Protein AF-A0A932GVZ3-F1 (afdb_monomer_lite)

Secondary structure (DSSP, 8-state):
---------HHHHHHHHHHHHHHHTS----SHHHHHHHHHHHHHIIIII--BGGGTTB-HHHHTT---S--SHHHHHS--S-S---------

Sequence (92 aa):
KIRSSGENTALIERFHNSLKDRTKVMRDLKDKDTLKRFTDGWLVYYNFFRPNMALNELPPAQVAGLEYDWHSWADVVEYEKEPLKRVIRESA

Foldseek 3Di:
DPPPDPDDCVVVVVVVVVVCVVVVPDDPCPDPVSVVVVVVVVVCCQQQAAQDVVQVGHHVCVVVVDDDDDRDPCCVVVVPDDDDDPPPPDDD

pLDDT: mean 81.86, std 16.08, range [39.19, 95.94]

Structure (mmCIF, N/CA/C/O backbone):
data_AF-A0A932GVZ3-F1
#
_entry.id   AF-A0A932GVZ3-F1
#
loop_
_atom_site.group_PDB
_atom_site.id
_atom_site.type_symbol
_atom_site.label_atom_id
_atom_site.label_alt_id
_atom_site.label_comp_id
_atom_site.label_asym_id
_atom_site.label_entity_id
_atom_site.label_seq_id
_atom_site.pdbx_PDB_ins_code
_atom_site.Cartn_x
_atom_site.Cartn_y
_atom_site.Cartn_z
_atom_site.occupancy
_atom_site.B_iso_or_equiv
_atom_site.auth_seq_id
_atom_site.auth_comp_id
_atom_site.auth_asym_id
_atom_site.auth_atom_id
_atom_site.pdbx_PDB_model_num
ATOM 1 N N . LYS A 1 1 ? 29.399 7.630 19.847 1.00 39.19 1 LYS A N 1
ATOM 2 C CA . LYS A 1 1 ? 28.894 8.158 18.555 1.00 39.19 1 LYS A CA 1
ATOM 3 C C . LYS A 1 1 ? 28.803 6.994 17.577 1.00 39.19 1 LYS A C 1
ATOM 5 O O . LYS A 1 1 ? 29.830 6.569 17.065 1.00 39.19 1 LYS A O 1
ATOM 10 N N . ILE A 1 2 ? 27.614 6.418 17.411 1.00 47.50 2 ILE A N 1
ATOM 11 C CA . ILE A 1 2 ? 27.376 5.376 16.406 1.00 47.50 2 ILE A CA 1
ATOM 12 C C . ILE A 1 2 ? 27.472 6.069 15.045 1.00 47.50 2 ILE A C 1
ATOM 14 O O . ILE A 1 2 ? 26.791 7.065 14.815 1.00 47.50 2 ILE A O 1
ATOM 18 N N . ARG A 1 3 ? 28.399 5.614 14.201 1.00 43.47 3 ARG A N 1
ATOM 19 C CA . ARG A 1 3 ? 28.535 6.084 12.821 1.00 43.47 3 ARG A CA 1
ATOM 20 C C . ARG A 1 3 ? 27.266 5.651 12.088 1.00 43.47 3 ARG A C 1
ATOM 22 O O . ARG A 1 3 ? 27.036 4.448 12.000 1.00 43.47 3 ARG A O 1
ATOM 29 N N . SER A 1 4 ? 26.441 6.588 11.613 1.00 49.53 4 SER A N 1
ATOM 30 C CA . SER A 1 4 ? 25.399 6.228 10.653 1.00 49.53 4 SER A CA 1
ATOM 31 C C . SER A 1 4 ? 26.125 5.740 9.408 1.00 49.53 4 SER A C 1
ATOM 33 O O . SER A 1 4 ? 26.837 6.506 8.755 1.00 49.53 4 SER A O 1
ATOM 35 N N . SER A 1 5 ? 26.015 4.441 9.147 1.00 51.97 5 SER A N 1
ATOM 36 C CA . SER A 1 5 ? 26.335 3.866 7.846 1.00 51.97 5 SER A CA 1
ATOM 37 C C . SER A 1 5 ? 25.677 4.734 6.768 1.00 51.97 5 SER A C 1
ATOM 39 O O . SER A 1 5 ? 24.613 5.301 7.018 1.00 51.97 5 SER A O 1
ATOM 41 N N . GLY A 1 6 ? 26.322 4.905 5.614 1.00 56.62 6 GLY A N 1
ATOM 42 C CA . GLY A 1 6 ? 25.814 5.683 4.478 1.00 56.62 6 GLY A CA 1
ATOM 43 C C . GLY A 1 6 ? 24.584 5.046 3.822 1.00 56.62 6 GLY A C 1
ATOM 44 O O . GLY A 1 6 ? 24.588 4.782 2.625 1.00 56.62 6 GLY A O 1
ATOM 45 N N . GLU A 1 7 ? 23.555 4.751 4.609 1.00 62.62 7 GLU A N 1
ATOM 46 C CA . GLU A 1 7 ? 22.333 4.084 4.197 1.00 62.62 7 GLU A CA 1
ATOM 47 C C . GLU A 1 7 ? 21.335 5.127 3.719 1.00 62.62 7 GLU A C 1
ATOM 49 O O . GLU A 1 7 ? 20.850 5.975 4.466 1.00 62.62 7 GLU A O 1
ATOM 54 N N . ASN A 1 8 ? 21.058 5.070 2.422 1.00 78.25 8 ASN A N 1
ATOM 55 C CA . ASN A 1 8 ? 20.042 5.880 1.784 1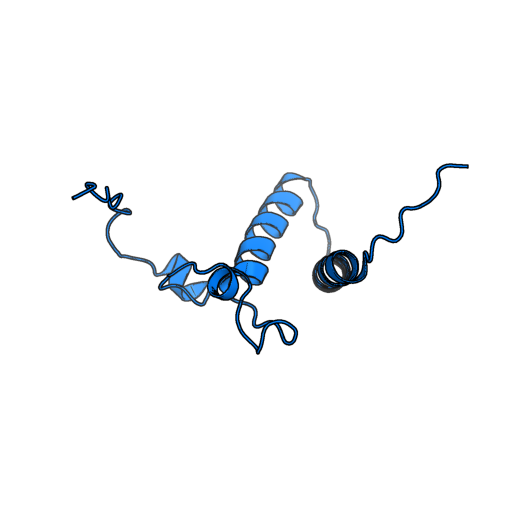.00 78.25 8 ASN A CA 1
ATOM 56 C C . ASN A 1 8 ? 18.649 5.399 2.233 1.00 78.25 8 ASN A C 1
ATOM 58 O O . ASN A 1 8 ? 18.126 4.410 1.721 1.00 78.25 8 ASN A O 1
ATOM 62 N N . THR A 1 9 ? 18.040 6.112 3.180 1.00 88.31 9 THR A N 1
ATOM 63 C CA . THR A 1 9 ? 16.688 5.854 3.705 1.00 88.31 9 THR A CA 1
ATOM 64 C C . THR A 1 9 ? 15.578 6.480 2.857 1.00 88.31 9 THR A C 1
ATOM 66 O O . THR A 1 9 ? 14.399 6.349 3.188 1.00 88.31 9 THR A O 1
ATOM 69 N N . ALA A 1 10 ? 15.900 7.114 1.723 1.00 88.50 10 ALA A N 1
ATOM 70 C CA . ALA A 1 10 ? 14.925 7.878 0.944 1.00 88.50 10 ALA A CA 1
ATOM 71 C C . ALA A 1 10 ? 13.739 7.032 0.448 1.00 88.50 10 ALA A C 1
ATOM 73 O O . ALA A 1 10 ? 12.620 7.535 0.340 1.00 88.50 10 ALA A O 1
ATOM 74 N N . LEU A 1 11 ? 13.957 5.745 0.150 1.00 86.94 11 LEU A N 1
ATOM 75 C CA . LEU A 1 11 ? 12.888 4.844 -0.297 1.00 86.94 11 LEU A CA 1
ATOM 76 C C . LEU A 1 11 ? 11.877 4.565 0.821 1.00 86.94 11 LEU A C 1
ATOM 78 O O . LEU A 1 11 ? 10.670 4.691 0.606 1.00 86.94 11 LEU A O 1
ATOM 82 N N . ILE A 1 12 ? 12.363 4.237 2.021 1.00 90.50 12 ILE A N 1
ATOM 83 C CA . ILE A 1 12 ? 11.489 3.943 3.160 1.00 90.50 12 ILE A CA 1
ATOM 84 C C . ILE A 1 12 ? 10.794 5.212 3.672 1.00 90.50 12 ILE A C 1
ATOM 86 O O . ILE A 1 12 ? 9.622 5.175 4.041 1.00 90.50 12 ILE A O 1
ATOM 90 N N . GLU A 1 13 ? 11.458 6.366 3.600 1.00 92.62 13 GLU A N 1
ATOM 91 C CA . GLU A 1 13 ? 10.851 7.661 3.919 1.00 92.62 13 GLU A CA 1
ATOM 92 C C . GLU A 1 13 ? 9.700 8.009 2.967 1.00 92.62 13 GLU A C 1
ATOM 94 O O . GLU A 1 13 ? 8.638 8.433 3.420 1.00 92.62 13 GLU A O 1
ATOM 99 N N . ARG A 1 14 ? 9.852 7.776 1.655 1.00 90.94 14 ARG A N 1
ATOM 100 C CA . ARG A 1 14 ? 8.768 7.972 0.671 1.00 90.94 14 ARG A CA 1
ATOM 101 C C . ARG A 1 14 ? 7.567 7.070 0.942 1.00 90.94 14 ARG A C 1
ATOM 103 O O . ARG A 1 14 ? 6.423 7.526 0.845 1.00 90.94 14 ARG A O 1
ATOM 110 N N . PHE A 1 15 ? 7.820 5.812 1.295 1.00 92.44 15 PHE A N 1
ATOM 111 C CA . PHE A 1 15 ? 6.774 4.877 1.697 1.00 92.44 15 PHE A CA 1
ATOM 112 C C . PHE A 1 15 ? 6.020 5.390 2.935 1.00 92.44 15 PHE A C 1
ATOM 114 O O . PHE A 1 15 ? 4.795 5.530 2.900 1.00 92.44 15 PHE A O 1
ATOM 121 N N . HIS A 1 16 ? 6.743 5.765 3.995 1.00 94.00 16 HIS A N 1
ATOM 122 C CA . HIS A 1 16 ? 6.138 6.294 5.219 1.00 94.00 16 HIS A CA 1
ATOM 123 C C . HIS A 1 16 ? 5.377 7.604 4.993 1.00 94.00 16 HIS A C 1
ATOM 125 O O . HIS A 1 16 ? 4.300 7.782 5.561 1.00 94.00 16 HIS A O 1
ATOM 131 N N . ASN A 1 17 ? 5.880 8.498 4.139 1.00 93.88 17 ASN A N 1
ATOM 132 C CA . ASN A 1 17 ? 5.176 9.728 3.773 1.00 93.88 17 ASN A CA 1
ATOM 133 C C . ASN A 1 17 ? 3.843 9.423 3.074 1.00 93.88 17 ASN A C 1
ATOM 135 O O . ASN A 1 17 ? 2.824 10.000 3.440 1.00 93.88 17 ASN A O 1
ATOM 139 N N . SER A 1 18 ? 3.816 8.444 2.163 1.00 93.12 18 SER A N 1
ATOM 140 C CA . SER A 1 18 ? 2.583 8.022 1.479 1.00 93.12 18 SER A CA 1
ATOM 141 C C . SER A 1 18 ? 1.528 7.483 2.454 1.00 93.12 18 SER A C 1
ATOM 143 O O . SER A 1 18 ? 0.339 7.783 2.320 1.00 93.12 18 SER A O 1
ATOM 145 N N . LEU A 1 19 ? 1.951 6.708 3.458 1.00 93.25 19 LEU A N 1
ATOM 146 C CA . LEU A 1 19 ? 1.062 6.223 4.517 1.00 93.25 19 LEU A CA 1
ATOM 147 C C . LEU A 1 19 ? 0.564 7.373 5.402 1.00 93.25 19 LEU A C 1
ATOM 149 O O . LEU A 1 19 ? -0.627 7.455 5.701 1.00 93.25 19 LEU A O 1
ATOM 153 N N . LYS A 1 20 ? 1.465 8.279 5.796 1.00 91.88 20 LYS A N 1
ATOM 154 C CA . LYS A 1 20 ? 1.151 9.446 6.628 1.00 91.88 20 LYS A CA 1
ATOM 155 C C . LYS A 1 20 ? 0.151 10.379 5.954 1.00 91.88 20 LYS A C 1
ATOM 157 O O . LYS A 1 20 ? -0.782 10.829 6.611 1.00 91.88 20 LYS A O 1
ATOM 162 N N . ASP A 1 21 ? 0.306 10.653 4.663 1.00 92.31 21 ASP A N 1
ATOM 163 C CA . ASP A 1 21 ? -0.627 11.505 3.920 1.00 92.31 21 ASP A CA 1
ATOM 164 C C . ASP A 1 21 ? -2.030 10.893 3.882 1.00 92.31 21 ASP A C 1
ATOM 166 O O . ASP A 1 21 ? -3.028 11.601 4.039 1.00 92.31 21 ASP A O 1
ATOM 170 N N . ARG A 1 22 ? -2.118 9.561 3.765 1.00 89.56 22 ARG A N 1
ATOM 171 C CA . ARG A 1 22 ? -3.397 8.851 3.802 1.00 89.56 22 ARG A CA 1
ATOM 172 C C . ARG A 1 22 ? -4.036 8.861 5.189 1.00 89.56 22 ARG A C 1
ATOM 174 O O . ARG A 1 22 ? -5.245 9.054 5.279 1.00 89.56 22 ARG A O 1
ATOM 181 N N . THR A 1 23 ? -3.268 8.651 6.254 1.00 89.12 23 THR A N 1
ATOM 182 C CA . THR A 1 23 ? -3.809 8.623 7.623 1.00 89.12 23 THR A CA 1
ATOM 183 C C . THR A 1 23 ? -4.121 10.016 8.156 1.00 89.12 23 THR A C 1
ATOM 185 O O . THR A 1 23 ? -5.090 10.170 8.890 1.00 89.12 23 THR A O 1
ATOM 188 N N . LYS A 1 24 ? -3.381 11.052 7.737 1.00 87.38 24 LYS A N 1
ATOM 189 C CA . LYS A 1 24 ? -3.594 12.449 8.154 1.00 87.38 24 LYS A CA 1
ATOM 190 C C . LYS A 1 24 ? -5.002 12.958 7.842 1.00 87.38 24 LYS A C 1
ATOM 192 O O . LYS A 1 24 ? -5.541 13.752 8.605 1.00 87.38 24 LYS A O 1
ATOM 197 N N . VAL A 1 25 ? -5.578 12.537 6.717 1.00 85.25 25 VAL A N 1
ATOM 198 C CA . VAL A 1 25 ? -6.935 12.939 6.307 1.00 85.25 25 VAL A CA 1
ATOM 199 C C . VAL A 1 25 ? -8.035 12.093 6.953 1.00 85.25 25 VAL A C 1
ATOM 201 O O . VAL A 1 25 ? -9.211 12.437 6.850 1.00 85.25 25 VAL A O 1
ATOM 204 N N . MET A 1 26 ? -7.683 10.990 7.616 1.00 83.31 26 MET A N 1
ATOM 205 C CA . MET A 1 26 ? -8.650 10.140 8.301 1.00 83.31 26 MET A CA 1
ATOM 206 C C . MET A 1 26 ? -8.921 10.658 9.711 1.00 83.31 26 MET A C 1
ATOM 208 O O . MET A 1 26 ? -8.004 10.938 10.478 1.00 83.31 26 MET A O 1
ATOM 212 N N . ARG A 1 27 ? -10.204 10.768 10.065 1.00 74.62 27 ARG A N 1
ATOM 213 C CA . ARG A 1 27 ? -10.639 11.113 11.421 1.00 74.62 27 ARG A CA 1
ATOM 214 C C . ARG A 1 27 ? -10.697 9.845 12.278 1.00 74.62 27 ARG A C 1
ATOM 216 O O . ARG A 1 27 ? -11.328 8.879 11.864 1.00 74.62 27 ARG A O 1
ATOM 223 N N . ASP A 1 28 ? -10.065 9.890 13.451 1.00 67.75 28 ASP A N 1
ATOM 224 C CA . ASP A 1 28 ? -10.108 8.893 14.534 1.00 67.75 28 ASP A CA 1
ATOM 225 C C . ASP A 1 28 ? -10.035 7.416 14.112 1.00 67.75 28 ASP A C 1
ATOM 227 O O . ASP A 1 28 ? -11.040 6.705 14.052 1.00 67.75 28 ASP A O 1
ATOM 231 N N . LEU A 1 29 ? -8.810 6.901 13.967 1.00 74.94 29 LEU A N 1
ATOM 232 C CA . LEU A 1 29 ? -8.536 5.465 14.092 1.00 74.94 29 LEU A CA 1
ATOM 233 C C . LEU A 1 29 ? -8.666 5.096 15.582 1.00 74.94 29 LEU A C 1
ATOM 235 O O . LEU A 1 29 ? -7.677 5.025 16.303 1.00 74.94 29 LEU A O 1
ATOM 239 N N . LYS A 1 30 ? -9.917 4.990 16.048 1.00 76.31 30 LYS A N 1
ATOM 240 C CA . LYS A 1 30 ? -10.338 4.969 17.464 1.00 76.31 30 LYS A CA 1
ATOM 241 C C . LYS A 1 30 ? -9.557 3.997 18.350 1.00 76.31 30 LYS A C 1
ATOM 243 O O . LYS A 1 30 ? -9.313 4.290 19.516 1.00 76.31 30 LYS A O 1
ATOM 248 N N . ASP A 1 31 ? -9.199 2.842 17.800 1.00 86.81 31 ASP A N 1
ATOM 249 C CA . ASP A 1 31 ? -8.571 1.740 18.517 1.00 86.81 31 ASP A CA 1
ATOM 250 C C . ASP A 1 31 ? -7.538 1.004 17.642 1.00 86.81 31 ASP A C 1
ATOM 252 O O . ASP A 1 31 ? -7.436 1.212 16.426 1.00 86.81 31 ASP A O 1
ATOM 256 N N . LYS A 1 32 ? -6.748 0.133 18.284 1.00 89.00 32 LYS A N 1
ATOM 257 C CA . LYS A 1 32 ? -5.672 -0.625 17.630 1.00 89.00 32 LYS A CA 1
ATOM 258 C C . LYS A 1 32 ? -6.185 -1.605 16.575 1.00 89.00 32 LYS A C 1
ATOM 260 O O . LYS A 1 32 ? -5.487 -1.819 15.587 1.00 89.00 32 LYS A O 1
ATOM 265 N N . ASP A 1 33 ? -7.370 -2.179 16.753 1.00 90.06 33 ASP A N 1
ATOM 266 C CA . ASP A 1 33 ? -7.926 -3.149 15.810 1.00 90.06 33 ASP A CA 1
ATOM 267 C C . ASP A 1 33 ? -8.389 -2.447 14.533 1.00 90.06 33 ASP A C 1
ATOM 269 O O . ASP A 1 33 ? -8.109 -2.915 13.429 1.00 90.06 33 ASP A O 1
ATOM 273 N N . THR A 1 34 ? -9.018 -1.280 14.665 1.00 88.75 34 THR A N 1
ATOM 274 C CA . THR A 1 34 ? -9.370 -0.395 13.551 1.00 88.75 34 THR A CA 1
ATOM 275 C C . THR A 1 34 ? -8.111 0.066 12.813 1.00 88.75 34 THR A C 1
ATOM 277 O O . THR A 1 34 ? -8.055 -0.019 11.584 1.00 88.75 34 THR A O 1
ATOM 280 N N . LEU A 1 35 ? -7.065 0.481 13.541 1.00 89.19 35 LEU A N 1
ATOM 281 C CA . LEU A 1 35 ? -5.770 0.841 12.953 1.00 89.19 35 LEU A CA 1
ATOM 282 C C . LEU A 1 35 ? -5.158 -0.332 12.177 1.00 89.19 35 LEU A C 1
ATOM 284 O O . LEU A 1 35 ? -4.683 -0.143 11.056 1.00 89.19 35 LEU A O 1
ATOM 288 N N . LYS A 1 36 ? -5.186 -1.540 12.750 1.00 92.00 36 LYS A N 1
ATOM 289 C CA . LYS A 1 36 ? -4.653 -2.744 12.110 1.00 92.00 36 LYS A CA 1
ATOM 290 C C . LYS A 1 36 ? -5.422 -3.078 10.834 1.00 92.00 36 LYS A C 1
ATOM 292 O O . LYS A 1 36 ? -4.806 -3.193 9.784 1.00 92.00 36 LYS A O 1
ATOM 297 N N . ARG A 1 37 ? -6.755 -3.150 10.898 1.00 91.50 37 ARG A N 1
ATOM 298 C CA . ARG A 1 37 ? -7.621 -3.418 9.733 1.00 91.50 37 ARG A CA 1
ATOM 299 C C . ARG A 1 37 ? -7.386 -2.412 8.612 1.00 91.50 37 ARG A C 1
ATOM 301 O O . ARG A 1 37 ? -7.271 -2.796 7.452 1.00 91.50 37 ARG A O 1
ATOM 308 N N . PHE A 1 38 ? -7.288 -1.131 8.963 1.00 91.69 38 PHE A N 1
ATOM 309 C CA . PHE A 1 38 ? -6.990 -0.085 7.998 1.00 91.69 38 PHE A CA 1
ATOM 310 C C . PHE A 1 38 ? -5.607 -0.272 7.365 1.00 91.69 38 PHE A C 1
ATOM 312 O O . PHE A 1 38 ? -5.482 -0.208 6.145 1.00 91.69 38 PHE A O 1
ATOM 319 N N . THR A 1 39 ? -4.578 -0.508 8.180 1.00 93.00 39 THR A N 1
ATOM 320 C CA . THR A 1 39 ? -3.196 -0.641 7.698 1.00 93.00 39 THR A CA 1
ATOM 321 C C . THR A 1 39 ? -3.035 -1.880 6.819 1.00 93.00 39 THR A C 1
ATOM 323 O O . THR A 1 39 ? -2.427 -1.784 5.757 1.00 93.00 39 THR A O 1
ATOM 326 N N . ASP A 1 40 ? -3.643 -3.006 7.203 1.00 94.94 40 ASP A N 1
ATOM 327 C CA . ASP A 1 40 ? -3.661 -4.240 6.412 1.00 94.94 40 ASP A CA 1
ATOM 328 C C . ASP A 1 40 ? -4.306 -3.988 5.037 1.00 94.94 40 ASP A C 1
ATOM 330 O O . ASP A 1 40 ? -3.721 -4.313 4.004 1.00 94.94 40 ASP A O 1
ATOM 334 N N . GLY A 1 41 ? -5.466 -3.322 5.002 1.00 94.56 41 GLY A N 1
ATOM 335 C CA . GLY A 1 41 ? -6.112 -2.947 3.743 1.00 94.56 41 GLY A CA 1
ATOM 336 C C . GLY A 1 41 ? -5.275 -1.964 2.919 1.00 94.56 41 GLY A C 1
ATOM 337 O O . GLY A 1 41 ? -5.118 -2.120 1.710 1.00 94.56 41 GLY A O 1
ATOM 338 N N . TRP A 1 42 ? -4.671 -0.967 3.561 1.00 95.19 42 TRP A N 1
ATOM 339 C CA . TRP A 1 42 ? -3.814 -0.003 2.878 1.00 95.19 42 TRP A CA 1
ATOM 340 C C . TRP A 1 42 ? -2.583 -0.660 2.244 1.00 95.19 42 TRP A C 1
ATOM 342 O O . TRP A 1 42 ? -2.209 -0.280 1.136 1.00 95.19 42 TRP A O 1
ATOM 352 N N . LEU A 1 43 ? -1.985 -1.664 2.892 1.00 95.94 43 LEU A N 1
ATOM 353 C CA . LEU A 1 43 ? -0.866 -2.429 2.334 1.00 95.94 43 LEU A CA 1
ATOM 354 C C . LEU A 1 43 ? -1.271 -3.204 1.078 1.00 95.94 43 LEU A C 1
ATOM 356 O O . LEU A 1 43 ? -0.505 -3.225 0.115 1.00 95.94 43 LEU A O 1
ATOM 360 N N . VAL A 1 44 ? -2.470 -3.795 1.056 1.00 95.56 44 VAL A N 1
ATOM 361 C CA . VAL A 1 44 ? -3.014 -4.439 -0.152 1.00 95.56 44 VAL A CA 1
ATOM 362 C C . VAL A 1 44 ? -3.138 -3.412 -1.275 1.00 95.56 44 VAL A C 1
ATOM 364 O O . VAL A 1 44 ? -2.584 -3.606 -2.354 1.00 95.56 44 VAL A O 1
ATOM 367 N N . TYR A 1 45 ? -3.770 -2.269 -1.000 1.00 95.50 45 TYR A N 1
ATOM 368 C CA . TYR A 1 45 ? -3.893 -1.195 -1.984 1.00 95.50 45 TYR A CA 1
ATOM 369 C C . TYR A 1 45 ? -2.529 -0.714 -2.500 1.00 95.50 45 TYR A C 1
ATOM 371 O O . TYR A 1 45 ? -2.334 -0.603 -3.708 1.00 95.50 45 TYR A O 1
ATOM 379 N N . TYR A 1 46 ? -1.572 -0.450 -1.609 1.00 95.31 46 TYR A N 1
ATOM 380 C CA . TYR A 1 46 ? -0.256 0.065 -1.984 1.00 95.31 46 TYR A CA 1
ATOM 381 C C . TYR A 1 46 ? 0.538 -0.926 -2.841 1.00 95.31 46 TYR A C 1
ATOM 383 O O . TYR A 1 46 ? 1.181 -0.509 -3.801 1.00 95.31 46 TYR A O 1
ATOM 391 N N . ASN A 1 47 ? 0.503 -2.216 -2.501 1.00 95.00 47 ASN A N 1
ATOM 392 C CA . ASN A 1 47 ? 1.313 -3.227 -3.177 1.00 95.00 47 ASN A CA 1
ATOM 393 C C . ASN A 1 47 ? 0.690 -3.733 -4.481 1.00 95.00 47 ASN A C 1
ATOM 395 O O . ASN A 1 47 ? 1.441 -4.040 -5.403 1.00 95.00 47 ASN A O 1
ATOM 399 N N . PHE A 1 48 ? -0.640 -3.816 -4.567 1.00 95.06 48 PHE A N 1
ATOM 400 C CA . PHE A 1 48 ? -1.319 -4.507 -5.670 1.00 95.06 48 PHE A CA 1
ATOM 401 C C . PHE A 1 48 ? -2.132 -3.585 -6.586 1.00 95.06 48 PHE A C 1
ATOM 403 O O . PHE A 1 48 ? -2.297 -3.907 -7.760 1.00 95.06 48 PHE A O 1
ATOM 410 N N . PHE A 1 49 ? -2.613 -2.435 -6.097 1.00 94.62 49 PHE A N 1
ATOM 411 C CA . PHE A 1 49 ? -3.513 -1.557 -6.868 1.00 94.62 49 PHE A CA 1
ATOM 412 C C . PHE A 1 49 ? -2.871 -0.238 -7.271 1.00 94.62 49 PHE A C 1
ATOM 414 O O . PHE A 1 49 ? -3.147 0.298 -8.341 1.00 94.62 49 PHE A O 1
ATOM 421 N N . ARG A 1 50 ? -2.045 0.332 -6.393 1.00 93.56 50 ARG A N 1
ATOM 422 C CA . ARG A 1 50 ? -1.526 1.682 -6.573 1.00 93.56 50 ARG A CA 1
ATOM 423 C C . ARG A 1 50 ? -0.379 1.684 -7.595 1.00 93.56 50 ARG A C 1
ATOM 425 O O . ARG A 1 50 ? 0.663 1.094 -7.303 1.00 93.56 50 ARG A O 1
ATOM 432 N N . PRO A 1 51 ? -0.493 2.426 -8.711 1.00 91.88 51 PRO A N 1
ATOM 433 C CA . PRO A 1 51 ? 0.637 2.637 -9.605 1.00 91.88 51 PRO A CA 1
ATOM 434 C C . PRO A 1 51 ? 1.726 3.449 -8.894 1.00 91.88 51 PRO A C 1
ATOM 436 O O . PRO A 1 51 ? 1.454 4.332 -8.067 1.00 91.88 51 PRO A O 1
ATOM 439 N N . ASN A 1 52 ? 2.984 3.124 -9.173 1.00 91.31 52 ASN A N 1
ATOM 440 C CA . ASN A 1 52 ? 4.124 3.789 -8.562 1.00 91.31 52 ASN A CA 1
ATOM 441 C C . ASN A 1 52 ? 5.028 4.395 -9.638 1.00 91.31 52 ASN A C 1
ATOM 443 O O . ASN A 1 52 ? 5.667 3.675 -10.398 1.00 91.31 52 ASN A O 1
ATOM 447 N N . MET A 1 53 ? 5.133 5.727 -9.652 1.00 88.06 53 MET A N 1
ATOM 448 C CA . MET A 1 53 ? 5.962 6.464 -10.616 1.00 88.06 53 MET A CA 1
ATOM 449 C C . MET A 1 53 ? 7.437 6.033 -10.602 1.00 88.06 53 MET A C 1
ATOM 451 O O . MET A 1 53 ? 8.097 6.042 -11.634 1.00 88.06 53 MET A O 1
ATOM 455 N N . ALA A 1 54 ? 7.973 5.629 -9.443 1.00 87.69 54 ALA A N 1
ATOM 456 C CA . ALA A 1 54 ? 9.353 5.143 -9.345 1.00 87.69 54 ALA A CA 1
ATOM 457 C C . ALA A 1 54 ? 9.540 3.738 -9.948 1.00 87.69 54 ALA A C 1
ATOM 459 O O . ALA A 1 54 ? 10.669 3.282 -10.101 1.00 87.69 54 ALA A O 1
ATOM 460 N N . LEU A 1 55 ? 8.437 3.059 -10.261 1.00 91.69 55 LEU A N 1
ATOM 461 C CA . LEU A 1 55 ? 8.359 1.696 -10.770 1.00 91.69 55 LEU A CA 1
ATOM 462 C C . LEU A 1 55 ? 7.666 1.654 -12.144 1.00 91.69 55 LEU A C 1
ATOM 464 O O . LEU A 1 55 ? 6.964 0.696 -12.448 1.00 91.69 55 LEU A O 1
ATOM 468 N N . ASN A 1 56 ? 7.839 2.691 -12.973 1.00 92.31 56 ASN A N 1
ATOM 469 C CA . ASN A 1 56 ? 7.232 2.790 -14.310 1.00 92.31 56 ASN A CA 1
ATOM 470 C C . ASN A 1 56 ? 5.699 2.630 -14.306 1.00 92.31 56 ASN A C 1
ATOM 472 O O . ASN A 1 56 ? 5.145 1.954 -15.166 1.00 92.31 56 ASN A O 1
ATOM 476 N N . GLU A 1 57 ? 5.022 3.225 -13.320 1.00 93.44 57 GLU A N 1
ATOM 477 C CA . GLU A 1 57 ? 3.568 3.116 -13.112 1.00 93.44 57 GLU A CA 1
ATOM 478 C C . GLU A 1 57 ? 3.060 1.704 -12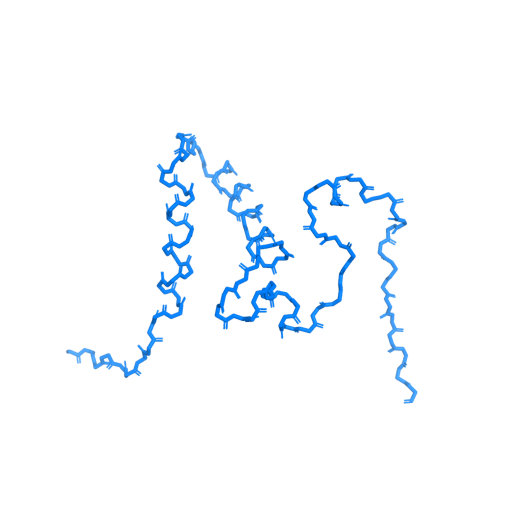.774 1.00 93.44 57 GLU A C 1
ATOM 480 O O . GLU A 1 57 ? 1.853 1.485 -12.693 1.00 93.44 57 GLU A O 1
ATOM 485 N N . LEU A 1 58 ? 3.952 0.754 -12.486 1.00 93.69 58 LEU A N 1
ATOM 486 C CA . LEU A 1 58 ? 3.572 -0.588 -12.050 1.00 93.69 58 LEU A CA 1
ATOM 487 C C . LEU A 1 58 ? 3.405 -0.649 -10.520 1.00 93.69 58 LEU A C 1
ATOM 489 O O . LEU A 1 58 ? 4.162 -0.002 -9.781 1.00 93.69 58 LEU A O 1
ATOM 493 N N . PRO A 1 59 ? 2.446 -1.440 -10.004 1.00 94.69 59 PRO A N 1
ATOM 494 C CA . PRO A 1 59 ? 2.3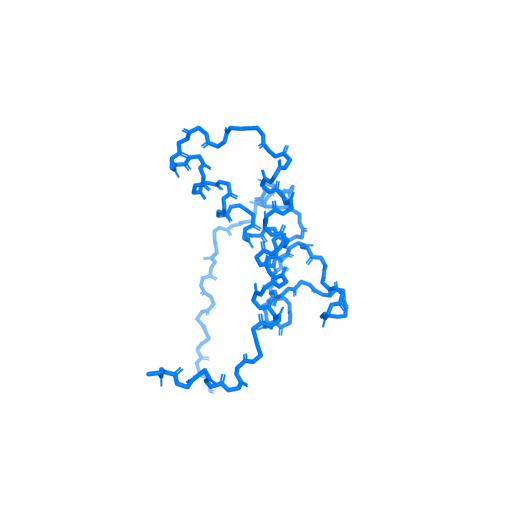72 -1.767 -8.589 1.00 94.69 59 PRO A CA 1
ATOM 495 C C . PRO A 1 59 ? 3.601 -2.567 -8.122 1.00 94.69 59 PRO A C 1
ATOM 497 O O . PRO A 1 59 ? 4.133 -3.389 -8.878 1.00 94.69 59 PRO A O 1
ATOM 500 N N . PRO A 1 60 ? 4.037 -2.400 -6.859 1.00 95.12 60 PRO A N 1
ATOM 501 C CA . PRO A 1 60 ? 5.154 -3.155 -6.290 1.00 95.12 60 PRO A CA 1
ATOM 502 C C . PRO A 1 60 ? 5.061 -4.677 -6.475 1.00 95.12 60 PRO A C 1
ATOM 504 O O . PRO A 1 60 ? 6.079 -5.316 -6.729 1.00 95.12 60 PRO A O 1
ATOM 507 N N . ALA A 1 61 ? 3.862 -5.260 -6.385 1.00 94.81 61 ALA A N 1
ATOM 508 C CA . ALA A 1 61 ? 3.646 -6.694 -6.560 1.00 94.81 61 ALA A CA 1
ATOM 509 C C . ALA A 1 61 ? 4.013 -7.182 -7.971 1.00 94.81 61 ALA A C 1
ATOM 511 O O . ALA A 1 61 ? 4.645 -8.228 -8.105 1.00 94.81 61 ALA A O 1
ATOM 512 N N . GLN A 1 62 ? 3.693 -6.407 -9.013 1.00 92.44 62 GLN A N 1
ATOM 513 C CA . GLN A 1 62 ? 4.050 -6.757 -10.392 1.00 92.44 62 GLN A CA 1
ATOM 514 C C . GLN A 1 62 ? 5.561 -6.674 -10.619 1.00 92.44 62 GLN A C 1
ATOM 516 O O . GLN A 1 62 ? 6.143 -7.569 -11.225 1.00 92.44 62 GLN A O 1
ATOM 521 N N . VAL A 1 63 ? 6.226 -5.650 -10.071 1.00 94.44 63 VAL A N 1
ATOM 522 C CA . VAL A 1 63 ? 7.697 -5.547 -10.135 1.00 94.44 63 VAL A CA 1
ATOM 523 C C . VAL A 1 63 ? 8.380 -6.683 -9.371 1.00 94.44 63 VAL A C 1
ATOM 525 O O . VAL A 1 63 ? 9.448 -7.140 -9.771 1.00 94.44 63 VAL A O 1
ATOM 528 N N . ALA A 1 64 ? 7.751 -7.181 -8.305 1.00 93.69 64 ALA A N 1
ATOM 529 C CA . ALA A 1 64 ? 8.204 -8.363 -7.579 1.00 93.69 64 ALA A CA 1
ATOM 530 C C . ALA A 1 64 ? 7.952 -9.690 -8.330 1.00 93.69 64 ALA A C 1
ATOM 532 O O . ALA A 1 64 ? 8.324 -10.746 -7.821 1.00 93.69 64 ALA A O 1
ATOM 533 N N . GLY A 1 65 ? 7.340 -9.654 -9.521 1.00 93.06 65 GLY A N 1
ATOM 534 C CA . GLY A 1 65 ? 7.062 -10.834 -10.341 1.00 93.06 65 GLY A CA 1
ATOM 535 C C . GLY A 1 65 ? 5.845 -11.641 -9.887 1.00 93.06 65 GLY A C 1
ATOM 536 O O . GLY A 1 65 ? 5.760 -12.828 -10.191 1.00 93.06 65 GLY A O 1
ATOM 537 N N . LEU A 1 66 ? 4.923 -11.035 -9.131 1.00 91.25 66 LEU A N 1
ATOM 538 C CA . LEU A 1 66 ? 3.666 -11.680 -8.760 1.00 91.25 66 LEU A CA 1
ATOM 539 C C . LEU A 1 66 ? 2.644 -11.538 -9.889 1.00 91.25 66 LEU A C 1
ATOM 541 O O . LEU A 1 66 ? 2.380 -10.436 -10.366 1.00 91.25 66 LEU A O 1
ATOM 545 N N . GLU A 1 67 ? 2.024 -12.657 -10.249 1.00 88.75 67 GLU A N 1
ATOM 546 C CA . GLU A 1 67 ? 0.883 -12.709 -11.161 1.00 88.75 67 GLU A CA 1
ATOM 547 C C . GLU A 1 67 ? -0.411 -12.777 -10.345 1.00 88.75 67 GLU A C 1
ATOM 549 O O . GLU A 1 67 ? -0.544 -13.604 -9.438 1.00 88.75 67 GLU A O 1
ATOM 554 N N . TYR A 1 68 ? -1.352 -11.878 -10.630 1.00 87.25 68 TYR A N 1
ATOM 555 C CA . TYR A 1 68 ? -2.633 -11.796 -9.938 1.00 87.25 68 TYR A CA 1
ATOM 556 C C . TYR A 1 68 ? -3.697 -11.142 -10.828 1.00 87.25 68 TYR A C 1
ATOM 558 O O . TYR A 1 68 ? -3.390 -10.266 -11.633 1.00 87.25 68 TYR A O 1
ATOM 566 N N . ASP A 1 69 ? -4.953 -11.562 -10.662 1.00 85.62 69 ASP A N 1
ATOM 567 C CA . ASP A 1 69 ? -6.066 -11.138 -11.529 1.00 85.62 69 ASP A CA 1
ATOM 568 C C . ASP A 1 69 ? -6.843 -9.920 -10.993 1.00 85.62 69 ASP A C 1
ATOM 570 O O . ASP A 1 69 ? -7.661 -9.336 -11.702 1.00 85.62 69 ASP A O 1
ATOM 574 N N . TRP A 1 70 ? -6.617 -9.536 -9.736 1.00 87.19 70 TRP A N 1
ATOM 575 C CA . TRP A 1 70 ? -7.392 -8.518 -9.024 1.00 87.19 70 TRP A CA 1
ATOM 576 C C . TRP A 1 70 ? -6.640 -7.183 -8.970 1.00 87.19 70 TRP A C 1
ATOM 578 O O . TRP A 1 70 ? -5.552 -7.080 -8.413 1.00 87.19 70 TRP A O 1
ATOM 588 N N . HIS A 1 71 ? -7.241 -6.137 -9.523 1.00 89.44 71 HIS A N 1
ATOM 589 C CA . HIS A 1 71 ? -6.653 -4.807 -9.701 1.00 89.44 71 HIS A CA 1
ATOM 590 C C . HIS A 1 71 ? -7.409 -3.719 -8.928 1.00 89.44 71 HIS A C 1
ATOM 592 O O . HIS A 1 71 ? -6.963 -2.572 -8.853 1.00 89.44 71 HIS A O 1
ATOM 598 N N . SER A 1 72 ? -8.545 -4.072 -8.327 1.00 92.25 72 SER A N 1
ATOM 599 C CA . SER A 1 72 ? -9.362 -3.176 -7.523 1.00 92.25 72 SER A CA 1
ATOM 600 C C . SER A 1 72 ? -9.971 -3.884 -6.311 1.00 92.25 72 SER A C 1
ATOM 602 O O . SER A 1 72 ? -9.980 -5.110 -6.206 1.00 92.25 72 SER A O 1
ATOM 604 N N . TRP A 1 73 ? -10.526 -3.102 -5.382 1.00 92.19 73 TRP A N 1
ATOM 605 C CA . TRP A 1 73 ? -11.308 -3.662 -4.278 1.00 92.19 73 TRP A CA 1
ATOM 606 C C . TRP A 1 73 ? -12.592 -4.347 -4.746 1.00 92.19 73 TRP A C 1
ATOM 608 O O . TRP A 1 73 ? -13.019 -5.289 -4.087 1.00 92.19 73 TRP A O 1
ATOM 618 N N . ALA A 1 74 ? -13.190 -3.895 -5.855 1.00 90.31 74 ALA A N 1
ATOM 619 C CA . ALA A 1 74 ? -14.348 -4.567 -6.433 1.00 90.31 74 ALA A CA 1
ATOM 620 C C . ALA A 1 74 ? -13.945 -5.975 -6.874 1.00 90.31 74 ALA A C 1
ATOM 622 O O . ALA A 1 74 ? -14.563 -6.931 -6.434 1.00 90.31 74 ALA A O 1
ATOM 623 N N . ASP A 1 75 ? -12.816 -6.110 -7.573 1.00 89.88 75 ASP A N 1
ATOM 624 C CA . ASP A 1 75 ? -12.299 -7.402 -8.032 1.00 89.88 75 ASP A CA 1
ATOM 625 C C . ASP A 1 75 ? -12.035 -8.363 -6.871 1.00 89.88 75 ASP A C 1
ATOM 627 O O . ASP A 1 75 ? -12.236 -9.559 -7.022 1.00 89.88 75 ASP A O 1
ATOM 631 N N . VAL A 1 76 ? -11.586 -7.855 -5.715 1.00 88.25 76 VAL A N 1
ATOM 632 C CA . VAL A 1 76 ? -11.355 -8.666 -4.506 1.00 88.25 76 VAL A CA 1
ATOM 633 C C . VAL A 1 76 ? -12.663 -9.124 -3.864 1.00 88.25 76 VAL A C 1
ATOM 635 O O . VAL A 1 76 ? -12.739 -10.249 -3.379 1.00 88.25 76 VAL A O 1
ATOM 638 N N . VAL A 1 77 ? -13.676 -8.258 -3.819 1.00 87.00 77 VAL A N 1
ATOM 639 C CA . VAL A 1 77 ? -14.974 -8.561 -3.191 1.00 87.00 77 VAL A CA 1
ATOM 640 C C . VAL A 1 77 ? -15.840 -9.436 -4.097 1.00 87.00 77 VAL A C 1
ATOM 642 O O . VAL A 1 77 ? -16.513 -10.338 -3.611 1.00 87.00 77 VAL A O 1
ATOM 645 N N . GLU A 1 78 ? -15.799 -9.183 -5.401 1.00 80.25 78 GLU A N 1
ATOM 646 C CA . GLU A 1 78 ? -16.496 -9.923 -6.457 1.00 80.25 78 GLU A CA 1
ATOM 647 C C . GLU A 1 78 ? -15.718 -11.164 -6.908 1.00 80.25 78 GLU A C 1
ATOM 649 O O . GLU A 1 78 ? -16.149 -11.858 -7.829 1.00 80.25 78 GLU A O 1
ATOM 654 N N . TYR A 1 79 ? -14.567 -11.456 -6.287 1.00 69.38 79 TYR A N 1
ATOM 655 C CA . TYR A 1 79 ? -13.772 -12.633 -6.609 1.00 69.38 79 TYR A CA 1
ATOM 656 C C . TYR A 1 79 ? -14.548 -13.912 -6.266 1.00 69.38 79 TYR A C 1
ATOM 658 O O . TYR A 1 79 ? -14.451 -14.459 -5.170 1.00 69.38 79 TYR A O 1
ATOM 666 N N . GLU A 1 80 ? -15.318 -14.401 -7.233 1.00 63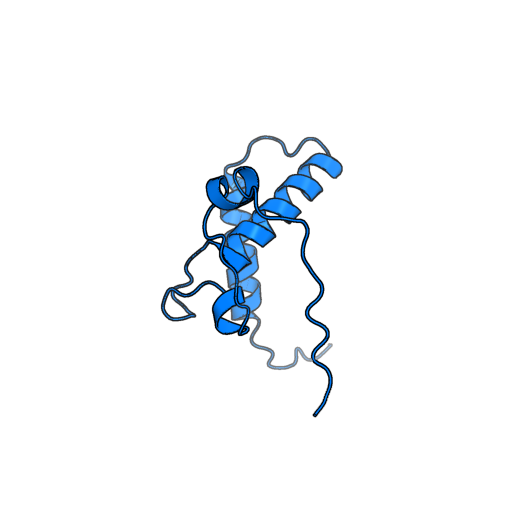.09 80 GLU A N 1
ATOM 667 C CA . GLU A 1 80 ? -16.171 -15.586 -7.125 1.00 63.09 80 GLU A CA 1
ATOM 668 C C . GLU A 1 80 ? -15.547 -16.825 -7.795 1.00 63.09 80 GLU A C 1
ATOM 670 O O . GLU A 1 80 ? -16.242 -17.769 -8.168 1.00 63.09 80 GLU A O 1
ATOM 675 N N . LYS A 1 81 ? -14.218 -16.857 -7.973 1.00 58.22 81 LYS A N 1
ATOM 676 C CA . LYS A 1 81 ? -13.537 -18.060 -8.474 1.00 58.22 81 LYS A CA 1
ATOM 677 C C . LYS A 1 81 ? -13.147 -18.987 -7.324 1.00 58.22 81 LYS A C 1
ATOM 679 O O . LYS A 1 81 ? -12.682 -18.536 -6.282 1.00 58.22 81 LYS A O 1
ATOM 684 N N . GLU A 1 82 ? -13.365 -20.284 -7.564 1.00 58.47 82 GLU A N 1
ATOM 685 C CA . GLU A 1 82 ? -13.016 -21.452 -6.739 1.00 58.47 82 GLU A CA 1
ATOM 686 C C . GLU A 1 82 ? -11.822 -21.228 -5.784 1.00 58.47 82 GLU A C 1
ATOM 688 O O . GLU A 1 82 ? -10.818 -20.635 -6.193 1.00 58.47 82 GLU A O 1
ATOM 693 N N . PRO A 1 83 ? -11.866 -21.755 -4.541 1.00 52.50 83 PRO A N 1
ATOM 694 C CA . PRO A 1 83 ? -10.775 -21.600 -3.582 1.00 52.50 83 PRO A CA 1
ATOM 695 C C . PRO A 1 83 ? -9.438 -22.027 -4.201 1.00 52.50 83 PRO A C 1
ATOM 697 O O . PRO A 1 83 ? -9.339 -23.078 -4.836 1.00 52.50 83 PRO A O 1
ATOM 700 N N . LEU A 1 84 ? -8.417 -21.185 -4.006 1.00 55.22 84 LEU A N 1
ATOM 701 C CA . LEU A 1 84 ? -7.072 -21.316 -4.570 1.00 55.22 84 LEU A CA 1
ATOM 702 C C . LEU A 1 84 ? -6.581 -22.775 -4.570 1.00 55.22 84 LEU A C 1
ATOM 704 O O . LEU A 1 84 ? -6.239 -23.334 -3.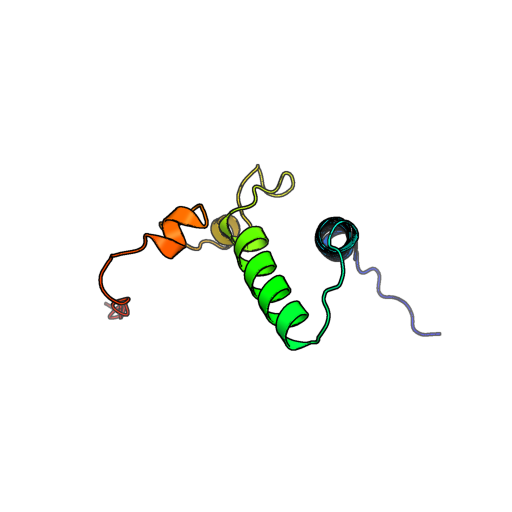525 1.00 55.22 84 LEU A O 1
ATOM 708 N N . LYS A 1 85 ? -6.486 -23.388 -5.756 1.00 52.25 85 LYS A N 1
ATOM 709 C CA . LYS A 1 85 ? -5.770 -24.656 -5.922 1.00 52.25 85 LYS A CA 1
ATOM 710 C C . LYS A 1 85 ? -4.279 -24.359 -5.836 1.00 52.25 85 LYS A C 1
ATOM 712 O O . LYS A 1 85 ? -3.733 -23.617 -6.649 1.00 52.25 85 LYS A O 1
ATOM 717 N N . ARG A 1 86 ? -3.608 -24.935 -4.839 1.00 49.56 86 ARG A N 1
ATOM 718 C CA . ARG A 1 86 ? -2.149 -24.879 -4.721 1.00 49.56 86 ARG A CA 1
ATOM 719 C C . ARG A 1 86 ? -1.556 -25.516 -5.979 1.00 49.56 86 ARG A C 1
ATOM 721 O O . ARG A 1 86 ? -1.689 -26.722 -6.165 1.00 49.56 86 ARG A O 1
ATOM 728 N N . VAL A 1 87 ? -0.917 -24.725 -6.840 1.00 58.66 87 VAL A N 1
ATOM 729 C CA . VAL A 1 87 ? -0.148 -25.272 -7.962 1.00 58.66 87 VAL A CA 1
ATOM 730 C C . VAL A 1 87 ? 1.107 -25.905 -7.368 1.00 58.66 87 VAL A C 1
ATOM 732 O O . VAL A 1 87 ? 2.094 -25.227 -7.090 1.00 58.66 87 VAL A O 1
ATOM 735 N N . ILE A 1 88 ? 1.047 -27.209 -7.103 1.00 64.81 88 ILE A N 1
ATOM 736 C CA . ILE A 1 88 ? 2.245 -28.007 -6.862 1.00 64.81 88 ILE A CA 1
ATOM 737 C C . ILE A 1 88 ? 2.940 -28.078 -8.219 1.00 64.81 88 ILE A C 1
ATOM 739 O O . ILE A 1 88 ? 2.474 -28.769 -9.121 1.00 64.81 88 ILE A O 1
ATOM 743 N N . ARG A 1 89 ? 4.021 -27.313 -8.398 1.00 51.88 89 ARG A N 1
ATOM 744 C CA . ARG A 1 89 ? 4.938 -27.576 -9.506 1.00 51.88 89 ARG A CA 1
ATOM 745 C C . ARG A 1 89 ? 5.642 -28.883 -9.170 1.00 51.88 89 ARG A C 1
ATOM 747 O O . ARG A 1 89 ? 6.579 -28.881 -8.375 1.00 51.88 89 ARG A O 1
ATOM 754 N N . GLU A 1 90 ? 5.162 -29.993 -9.715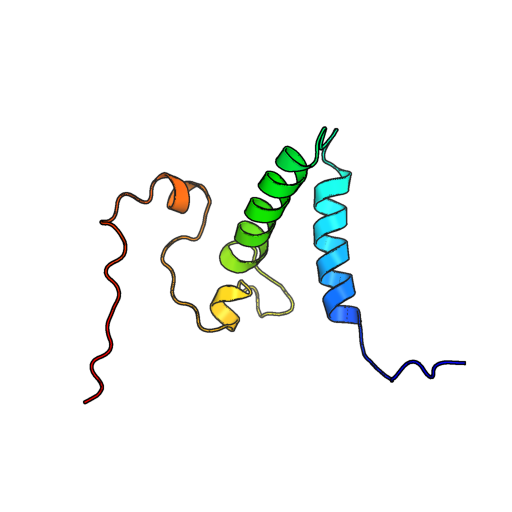 1.00 58.59 90 GLU A N 1
ATOM 755 C CA . GLU A 1 90 ? 5.988 -31.192 -9.779 1.00 58.59 90 GLU A CA 1
ATOM 756 C C . GLU A 1 90 ? 7.238 -30.831 -10.582 1.00 58.59 90 GLU A C 1
ATOM 758 O O . GLU A 1 90 ? 7.162 -30.313 -11.697 1.00 58.59 90 GLU A O 1
ATOM 763 N N . SER A 1 91 ? 8.391 -30.987 -9.938 1.00 49.72 91 SER A N 1
ATOM 764 C CA . SER A 1 91 ? 9.687 -30.860 -10.587 1.00 49.72 91 SER A CA 1
ATOM 765 C C . SER A 1 91 ? 9.807 -32.011 -11.585 1.00 49.72 91 SER A C 1
ATOM 767 O O . SER A 1 91 ? 9.855 -33.166 -11.164 1.00 49.72 91 SER A O 1
ATOM 769 N N . ALA A 1 92 ? 9.794 -31.687 -12.877 1.00 47.69 92 ALA A N 1
ATOM 770 C CA . ALA A 1 92 ? 10.219 -32.580 -13.949 1.00 47.69 92 ALA A CA 1
ATOM 771 C C . ALA A 1 92 ? 11.697 -32.330 -14.266 1.00 47.69 92 ALA A C 1
ATOM 773 O O . ALA A 1 92 ? 12.105 -31.144 -14.214 1.00 47.69 92 ALA A O 1
#

Radius of gyration: 17.78 Å; chains: 1; bounding box: 45×46×33 Å